Protein AF-A0A086MKM5-F1 (afdb_monomer_lite)

Foldseek 3Di:
DDACVVVVVVCVVVQEAEDEDVLVNVQCVVVRVVLSVLVVCVVVVNDQQWDWGAAPVGGTFIWGWDWDADPVRGIYTYIDTPDPCRSVRSVVD

Radius of gyration: 12.97 Å; chains: 1; bounding box: 27×25×33 Å

Structure (mmCIF, N/CA/C/O backbone):
data_AF-A0A086MKM5-F1
#
_entry.id   AF-A0A086MKM5-F1
#
loop_
_atom_site.group_PDB
_atom_site.id
_atom_site.type_symbol
_atom_site.label_atom_id
_atom_site.label_alt_id
_atom_site.label_comp_id
_atom_site.label_asym_id
_atom_site.label_entity_id
_atom_site.label_seq_id
_atom_site.pdbx_PDB_ins_code
_atom_site.Cartn_x
_atom_site.Cartn_y
_atom_site.Cartn_z
_atom_site.occupancy
_atom_site.B_iso_or_equiv
_atom_site.auth_seq_id
_atom_site.auth_comp_id
_atom_site.auth_asym_id
_atom_site.auth_atom_id
_atom_site.pdbx_PDB_model_num
ATOM 1 N N . MET A 1 1 ? 13.456 13.515 4.870 1.00 62.84 1 MET A N 1
ATOM 2 C CA . MET A 1 1 ? 13.084 12.600 3.771 1.00 62.84 1 MET A CA 1
ATOM 3 C C . MET A 1 1 ? 12.064 11.641 4.349 1.00 62.84 1 MET A C 1
ATOM 5 O O . MET A 1 1 ? 12.347 11.102 5.411 1.00 62.84 1 MET A O 1
ATOM 9 N N . LEU A 1 2 ? 10.871 11.528 3.763 1.00 79.38 2 LEU A N 1
ATOM 10 C CA . LEU A 1 2 ? 9.854 10.604 4.275 1.00 79.38 2 LEU A CA 1
ATOM 11 C C . LEU A 1 2 ? 10.350 9.168 4.083 1.00 79.38 2 LEU A C 1
ATOM 13 O O . LEU A 1 2 ? 10.783 8.819 2.987 1.00 79.38 2 LEU A O 1
ATOM 17 N N . SER A 1 3 ? 10.326 8.367 5.145 1.00 88.69 3 SER A N 1
ATOM 18 C CA . SER A 1 3 ? 10.567 6.928 5.067 1.00 88.69 3 SER A CA 1
ATOM 19 C C . SER A 1 3 ? 9.228 6.192 5.064 1.00 88.69 3 SER A C 1
ATOM 21 O O . SER A 1 3 ? 8.176 6.757 5.378 1.00 88.69 3 SER A O 1
ATOM 23 N N . PHE A 1 4 ? 9.255 4.902 4.732 1.00 90.06 4 PHE A N 1
ATOM 24 C CA . PHE A 1 4 ? 8.066 4.063 4.865 1.00 90.06 4 PHE A CA 1
ATOM 25 C C . PHE A 1 4 ? 7.586 3.968 6.328 1.00 90.06 4 PHE A C 1
ATOM 27 O O . PHE A 1 4 ? 6.405 3.736 6.563 1.00 90.06 4 PHE A O 1
ATOM 34 N N . GLU A 1 5 ? 8.461 4.209 7.310 1.00 91.38 5 GLU A N 1
ATOM 35 C CA . GLU A 1 5 ? 8.101 4.196 8.736 1.00 91.38 5 GLU A CA 1
ATOM 36 C C . GLU A 1 5 ? 7.079 5.292 9.054 1.00 91.38 5 GLU A C 1
ATOM 38 O O . GLU A 1 5 ? 6.152 5.054 9.816 1.00 91.38 5 GLU A O 1
ATOM 43 N N . THR A 1 6 ? 7.131 6.450 8.384 1.00 91.50 6 THR A N 1
ATOM 44 C CA . THR A 1 6 ? 6.111 7.500 8.562 1.00 91.50 6 THR A CA 1
ATOM 45 C C . THR A 1 6 ? 4.708 7.028 8.151 1.00 91.50 6 THR A C 1
ATOM 47 O O . THR A 1 6 ? 3.698 7.480 8.694 1.00 91.50 6 THR A O 1
ATOM 50 N N . VAL A 1 7 ? 4.609 6.097 7.195 1.00 91.62 7 VAL A N 1
ATOM 51 C CA . VAL A 1 7 ? 3.331 5.459 6.847 1.00 91.62 7 VAL A CA 1
ATOM 52 C C . VAL A 1 7 ? 2.862 4.543 7.979 1.00 91.62 7 VAL A C 1
ATOM 54 O O . VAL A 1 7 ? 1.675 4.552 8.317 1.00 91.62 7 VAL A O 1
ATOM 57 N N . GLU A 1 8 ? 3.782 3.768 8.557 1.00 93.12 8 GLU A N 1
ATOM 58 C CA . GLU A 1 8 ? 3.523 2.867 9.684 1.00 93.12 8 GLU A CA 1
ATOM 59 C C . GLU A 1 8 ? 3.043 3.669 10.909 1.00 93.12 8 GLU A C 1
ATOM 61 O O . GLU A 1 8 ? 1.963 3.384 11.427 1.00 93.12 8 GLU A O 1
ATOM 66 N N . GLU A 1 9 ? 3.734 4.756 11.264 1.00 94.12 9 GLU A N 1
ATOM 67 C CA . GLU A 1 9 ? 3.385 5.676 12.359 1.00 94.12 9 GLU A CA 1
ATOM 68 C C . GLU A 1 9 ? 1.994 6.311 12.188 1.00 94.12 9 GLU A C 1
ATOM 70 O O . GLU A 1 9 ? 1.208 6.420 13.134 1.00 94.12 9 GLU A O 1
ATOM 75 N N . VAL A 1 10 ? 1.632 6.728 10.968 1.00 92.81 10 VAL A N 1
ATOM 76 C CA . VAL A 1 10 ? 0.295 7.289 10.709 1.00 92.81 10 VAL A CA 1
ATOM 77 C C . VAL A 1 10 ? -0.802 6.236 10.844 1.00 92.81 10 VAL A C 1
ATOM 79 O O . VAL A 1 10 ? -1.894 6.562 11.316 1.00 92.81 10 VAL A O 1
ATOM 82 N N . CYS A 1 11 ? -0.547 4.990 10.450 1.00 94.00 11 CYS A N 1
ATOM 83 C CA . CYS A 1 11 ? -1.509 3.912 10.664 1.00 94.00 11 CYS A CA 1
ATOM 84 C C . CYS A 1 11 ? -1.633 3.592 12.160 1.00 94.00 11 CYS A C 1
ATOM 86 O O . CYS A 1 11 ? -2.749 3.533 12.680 1.00 94.00 11 CYS A O 1
ATOM 88 N N . GLU A 1 12 ? -0.506 3.494 12.866 1.00 94.50 12 GLU A N 1
ATOM 89 C CA . GLU A 1 12 ? -0.446 3.217 14.302 1.00 94.50 12 GLU A CA 1
ATOM 90 C C . GLU A 1 12 ? -1.158 4.293 15.133 1.00 94.50 12 GLU A C 1
ATOM 92 O O . GLU A 1 12 ? -2.019 3.965 15.950 1.00 94.50 12 GLU A O 1
ATOM 97 N N . SER A 1 13 ? -0.915 5.579 14.857 1.00 94.81 13 SER A N 1
ATOM 98 C CA . SER A 1 13 ? -1.599 6.700 15.534 1.00 94.81 13 SER A CA 1
ATOM 99 C C . SER A 1 13 ? -3.122 6.711 15.344 1.00 94.81 13 SER A C 1
ATOM 101 O O . SER A 1 13 ? -3.842 7.349 16.110 1.00 94.81 13 SER A O 1
ATOM 103 N N . LYS A 1 14 ? -3.630 6.001 14.330 1.00 93.12 14 LYS A N 1
ATOM 104 C CA . LYS A 1 14 ? -5.063 5.814 14.054 1.00 93.12 14 LYS A CA 1
ATOM 105 C C . LYS A 1 14 ? -5.589 4.457 14.530 1.00 93.12 14 LYS A C 1
ATOM 107 O O . LYS A 1 14 ? -6.734 4.123 14.234 1.00 93.12 14 LYS A O 1
ATOM 112 N N . SER A 1 15 ? -4.762 3.674 15.223 1.00 95.44 15 SER A N 1
ATOM 113 C CA . SER A 1 15 ? -5.040 2.290 15.622 1.00 95.44 15 SER A CA 1
ATOM 114 C C . SER A 1 15 ? -5.399 1.377 14.442 1.00 95.44 15 SER A C 1
ATOM 116 O O . SER A 1 15 ? -6.174 0.436 14.593 1.00 95.44 15 SER A O 1
ATOM 118 N N . ILE A 1 16 ? -4.841 1.661 13.261 1.00 97.00 16 ILE A N 1
ATOM 119 C CA . ILE A 1 16 ? -5.024 0.889 12.031 1.00 97.00 16 ILE A CA 1
ATOM 120 C C . ILE A 1 16 ? -3.829 -0.042 11.846 1.00 97.00 16 ILE A C 1
ATOM 122 O O . ILE A 1 16 ? -2.683 0.400 11.802 1.00 97.00 16 ILE A O 1
ATOM 126 N N . THR A 1 17 ? -4.084 -1.333 11.647 1.00 96.62 17 THR A N 1
ATOM 127 C CA . THR A 1 17 ? -3.035 -2.275 11.243 1.00 96.62 17 THR A CA 1
ATOM 128 C C . THR A 1 17 ? -2.737 -2.118 9.752 1.00 96.62 17 THR A C 1
ATOM 130 O O . THR A 1 17 ? -3.600 -2.390 8.914 1.00 96.62 17 THR A O 1
ATOM 133 N N . LEU A 1 18 ? -1.512 -1.718 9.405 1.00 96.75 18 LEU A N 1
ATOM 134 C CA . LEU A 1 18 ? -1.039 -1.711 8.021 1.00 96.75 18 LEU A CA 1
ATOM 135 C C . LEU A 1 18 ? -0.611 -3.121 7.598 1.00 96.75 18 LEU A C 1
ATOM 137 O O . LEU A 1 18 ? 0.252 -3.737 8.218 1.00 96.75 18 LEU A O 1
ATOM 141 N N . VAL A 1 19 ? -1.184 -3.619 6.506 1.00 96.94 19 VAL A N 1
ATOM 142 C CA . VAL A 1 19 ? -0.833 -4.908 5.908 1.00 96.94 19 VAL A CA 1
ATOM 143 C C . VAL A 1 19 ? -0.361 -4.672 4.480 1.00 96.94 19 VAL A C 1
ATOM 145 O O . VAL A 1 19 ? -1.147 -4.364 3.582 1.00 96.94 19 VAL A O 1
ATOM 148 N N . VAL A 1 20 ? 0.941 -4.844 4.268 1.00 96.75 20 VAL A N 1
ATOM 149 C CA . VAL A 1 20 ? 1.602 -4.675 2.972 1.00 96.75 20 VAL A CA 1
ATOM 150 C C . VAL A 1 20 ? 2.516 -5.864 2.696 1.00 96.75 20 VAL A C 1
ATOM 152 O O . VAL A 1 20 ? 3.227 -6.344 3.578 1.00 96.75 20 VAL A O 1
ATOM 155 N N . HIS A 1 21 ? 2.515 -6.358 1.459 1.00 96.69 21 HIS A N 1
ATOM 156 C CA . HIS A 1 21 ? 3.437 -7.423 1.072 1.00 96.69 21 HIS A CA 1
ATOM 157 C C . HIS A 1 21 ? 4.890 -6.893 1.020 1.00 96.69 21 HIS A C 1
ATOM 159 O O . HIS A 1 21 ? 5.107 -5.810 0.470 1.00 96.69 21 HIS A O 1
ATOM 165 N N . PRO A 1 22 ? 5.918 -7.648 1.468 1.00 95.56 22 PRO A N 1
ATOM 166 C CA . PRO A 1 22 ? 7.310 -7.176 1.476 1.00 95.56 22 PRO A CA 1
ATOM 167 C C . PRO A 1 22 ? 7.836 -6.691 0.116 1.00 95.56 22 PRO A C 1
ATOM 169 O O . PRO A 1 22 ? 8.588 -5.725 0.051 1.00 95.56 22 PRO A O 1
ATOM 172 N N . ALA A 1 23 ? 7.420 -7.335 -0.979 1.00 95.88 23 ALA A N 1
ATOM 173 C CA . ALA A 1 23 ? 7.764 -6.898 -2.337 1.00 95.88 23 ALA A CA 1
ATOM 174 C C . ALA A 1 23 ? 7.212 -5.499 -2.673 1.00 95.88 23 ALA A C 1
ATOM 176 O O . ALA A 1 23 ? 7.923 -4.700 -3.266 1.00 95.88 23 ALA A O 1
ATOM 177 N N . ILE A 1 24 ? 5.987 -5.181 -2.234 1.00 96.12 24 ILE A N 1
ATOM 178 C CA . ILE A 1 24 ? 5.396 -3.847 -2.409 1.00 96.12 24 ILE A CA 1
ATOM 179 C C . ILE A 1 24 ? 6.169 -2.830 -1.569 1.00 96.12 24 ILE A C 1
ATOM 181 O O . ILE A 1 24 ? 6.562 -1.794 -2.089 1.00 96.12 24 ILE A O 1
ATOM 185 N N . ARG A 1 25 ? 6.457 -3.150 -0.296 1.00 95.19 25 ARG A N 1
ATOM 186 C CA . ARG A 1 25 ? 7.257 -2.280 0.587 1.00 95.19 25 ARG A CA 1
ATOM 187 C C . ARG A 1 25 ? 8.607 -1.928 -0.039 1.00 95.19 25 ARG A C 1
ATOM 189 O O . ARG A 1 25 ? 9.010 -0.774 0.005 1.00 95.19 25 ARG A O 1
ATOM 196 N N . ARG A 1 26 ? 9.297 -2.910 -0.629 1.00 94.38 26 ARG A N 1
ATOM 197 C CA . ARG A 1 26 ? 10.568 -2.672 -1.328 1.00 94.38 26 ARG A CA 1
ATOM 198 C C . ARG A 1 26 ? 10.393 -1.803 -2.568 1.00 94.38 26 ARG A C 1
ATOM 200 O O . ARG A 1 26 ? 11.168 -0.876 -2.741 1.00 94.38 26 ARG A O 1
ATOM 207 N N . ALA A 1 27 ? 9.385 -2.081 -3.391 1.00 94.62 27 ALA A N 1
ATOM 208 C CA . ALA A 1 27 ? 9.162 -1.345 -4.632 1.00 94.62 27 ALA A CA 1
ATOM 209 C C . ALA A 1 27 ? 8.722 0.114 -4.410 1.00 94.62 27 ALA A C 1
ATOM 211 O O . ALA A 1 27 ? 8.973 0.963 -5.254 1.00 94.62 27 ALA A O 1
ATOM 212 N N . VAL A 1 28 ? 8.104 0.430 -3.266 1.00 95.25 28 VAL A N 1
ATOM 213 C CA . VAL A 1 28 ? 7.758 1.811 -2.877 1.00 95.25 28 VAL A CA 1
ATOM 214 C C . VAL A 1 28 ? 8.997 2.646 -2.515 1.00 95.25 28 VAL A C 1
ATOM 216 O O . VAL A 1 28 ? 8.901 3.869 -2.438 1.00 95.25 28 VAL A O 1
ATOM 219 N N . LYS A 1 29 ? 10.167 2.029 -2.308 1.00 93.31 29 LYS A N 1
ATOM 220 C CA . LYS A 1 29 ? 11.392 2.751 -1.948 1.00 93.31 29 LYS A CA 1
ATOM 221 C C . LYS A 1 29 ? 11.777 3.764 -3.034 1.00 93.31 29 LYS A C 1
ATOM 223 O O . LYS A 1 29 ? 11.878 3.405 -4.202 1.00 93.31 29 LYS A O 1
ATOM 228 N N . GLY A 1 30 ? 12.019 5.014 -2.645 1.00 92.25 30 GLY A N 1
ATOM 229 C CA . GLY A 1 30 ? 12.226 6.148 -3.557 1.00 92.25 30 GLY A CA 1
ATOM 230 C C . GLY A 1 30 ? 10.936 6.859 -3.990 1.00 92.25 30 GLY A C 1
ATOM 231 O O . GLY A 1 30 ? 11.004 7.916 -4.615 1.00 92.25 30 GLY A O 1
ATOM 232 N N . TYR A 1 31 ? 9.768 6.316 -3.640 1.00 94.44 31 TYR A N 1
ATOM 233 C CA . TYR A 1 31 ? 8.444 6.879 -3.917 1.00 94.44 31 TYR A CA 1
ATOM 234 C C . TYR A 1 31 ? 7.607 7.055 -2.638 1.00 94.44 31 TYR A C 1
ATOM 236 O O . TYR A 1 31 ? 6.382 7.181 -2.703 1.00 94.44 31 TYR A O 1
ATOM 244 N N . GLU A 1 32 ? 8.244 7.077 -1.465 1.00 94.38 32 GLU A N 1
ATOM 245 C CA . GLU A 1 32 ? 7.584 7.094 -0.157 1.00 94.38 32 GLU A CA 1
ATOM 246 C C . GLU A 1 32 ? 6.663 8.304 0.009 1.00 94.38 32 GLU A C 1
ATOM 248 O O . GLU A 1 32 ? 5.556 8.168 0.521 1.00 94.38 32 GLU A O 1
ATOM 253 N N . GLU A 1 33 ? 7.085 9.479 -0.462 1.00 94.31 33 GLU A N 1
ATOM 254 C CA . GLU A 1 33 ? 6.285 10.703 -0.385 1.00 94.31 33 GLU A CA 1
ATOM 255 C C . GLU A 1 33 ? 4.990 10.598 -1.200 1.00 94.31 33 GLU A C 1
ATOM 257 O O . GLU A 1 33 ? 3.907 10.877 -0.682 1.00 94.31 33 GLU A O 1
ATOM 262 N N . SER A 1 34 ? 5.072 10.140 -2.453 1.00 95.38 34 SER A N 1
ATOM 263 C CA . SER A 1 34 ? 3.886 10.002 -3.307 1.00 95.38 34 SER A CA 1
ATOM 264 C C . SER A 1 34 ? 2.932 8.933 -2.772 1.00 95.38 34 SER A C 1
ATOM 266 O O . SER A 1 34 ? 1.713 9.126 -2.767 1.00 95.38 34 SER A O 1
ATOM 268 N N . PHE A 1 35 ? 3.484 7.831 -2.257 1.00 96.38 35 PHE A N 1
ATOM 269 C CA . PHE A 1 35 ? 2.721 6.775 -1.604 1.00 96.38 35 PHE A CA 1
ATOM 270 C C . PHE A 1 35 ? 2.014 7.291 -0.345 1.00 96.38 35 PHE A C 1
ATOM 272 O O . PHE A 1 35 ? 0.816 7.066 -0.164 1.00 96.38 35 PHE A O 1
ATOM 279 N N . TYR A 1 36 ? 2.736 8.033 0.498 1.00 95.38 36 TYR A N 1
ATOM 280 C CA . TYR A 1 36 ? 2.212 8.639 1.716 1.00 95.38 36 TYR A CA 1
ATOM 281 C C . TYR A 1 36 ? 1.067 9.614 1.426 1.00 95.38 36 TYR A C 1
ATOM 283 O O . TYR A 1 36 ? 0.024 9.540 2.078 1.00 95.38 36 TYR A O 1
ATOM 291 N N . ILE A 1 37 ? 1.215 10.486 0.423 1.00 95.19 37 ILE A N 1
ATOM 292 C CA . ILE A 1 37 ? 0.155 11.414 0.000 1.00 95.19 37 ILE A CA 1
ATOM 293 C C . ILE A 1 37 ? -1.095 10.637 -0.421 1.00 95.19 37 ILE A C 1
ATOM 295 O O . ILE A 1 37 ? -2.181 10.898 0.102 1.00 95.19 37 ILE A O 1
ATOM 299 N N . GLY A 1 38 ? -0.947 9.639 -1.299 1.00 96.00 38 GLY A N 1
ATOM 300 C CA . GLY A 1 38 ? -2.069 8.819 -1.761 1.00 96.00 38 GLY A CA 1
ATOM 301 C C . GLY A 1 38 ? -2.801 8.125 -0.609 1.00 96.00 38 GLY A C 1
ATOM 302 O O . GLY A 1 38 ? -4.032 8.144 -0.546 1.00 96.00 38 GLY A O 1
ATOM 303 N N . LEU A 1 39 ? -2.047 7.566 0.339 1.00 95.75 39 LEU A N 1
ATOM 304 C CA . LEU A 1 39 ? -2.589 6.908 1.526 1.00 95.75 39 LEU A CA 1
ATOM 305 C C . LEU A 1 39 ? -3.327 7.892 2.440 1.00 95.75 39 LEU A C 1
ATOM 307 O O . LEU A 1 39 ? -4.419 7.588 2.916 1.00 95.75 39 LEU A O 1
ATOM 311 N N . ARG A 1 40 ? -2.773 9.087 2.671 1.00 95.12 40 ARG A N 1
ATOM 312 C CA . ARG A 1 40 ? -3.415 10.130 3.485 1.00 95.12 40 ARG A CA 1
ATOM 313 C C . ARG A 1 40 ? -4.730 10.591 2.873 1.00 95.12 40 ARG A C 1
ATOM 315 O O . ARG A 1 40 ? -5.702 10.726 3.614 1.00 95.12 40 ARG A O 1
ATOM 322 N N . CYS A 1 41 ? -4.766 10.805 1.562 1.00 96.00 41 CYS A N 1
ATOM 323 C CA . CYS A 1 41 ? -5.991 11.165 0.854 1.00 96.00 41 CYS A CA 1
ATOM 324 C C . CYS A 1 41 ? -7.036 10.044 0.946 1.00 96.00 41 CYS A C 1
ATOM 326 O O . CYS A 1 41 ? -8.195 10.305 1.264 1.00 96.00 41 CYS A O 1
ATOM 328 N N . PHE A 1 42 ? -6.625 8.782 0.784 1.00 97.06 42 PHE A N 1
ATOM 329 C CA . PHE A 1 42 ? -7.524 7.640 0.956 1.00 97.06 42 PHE A CA 1
ATOM 330 C C . PHE A 1 42 ? -8.102 7.551 2.376 1.00 97.06 42 PHE A C 1
ATOM 332 O O . PHE A 1 42 ? -9.313 7.430 2.541 1.00 97.06 42 PHE A O 1
ATOM 339 N N . LEU A 1 43 ? -7.268 7.684 3.413 1.00 94.88 43 LEU A N 1
ATOM 340 C CA . LEU A 1 43 ? -7.715 7.644 4.813 1.00 94.88 43 LEU A CA 1
ATOM 341 C C . LEU A 1 43 ? -8.657 8.797 5.195 1.00 94.88 43 LEU A C 1
ATOM 343 O O . LEU A 1 43 ? -9.349 8.701 6.206 1.00 94.88 43 LEU A O 1
ATOM 347 N N . LYS A 1 44 ? -8.674 9.883 4.419 1.00 95.44 44 LYS A N 1
ATOM 348 C CA . LYS A 1 44 ? -9.616 10.997 4.572 1.00 95.44 44 LYS A CA 1
ATOM 349 C C . LYS A 1 44 ? -10.883 10.851 3.720 1.00 95.44 44 LYS A C 1
ATOM 351 O O . LYS A 1 44 ? -11.752 11.711 3.800 1.00 95.44 44 LYS A O 1
ATOM 356 N N . GLY A 1 45 ? -10.991 9.799 2.907 1.00 96.12 45 GLY A N 1
ATOM 357 C CA . GLY A 1 45 ? -12.099 9.615 1.967 1.00 96.12 45 GLY A CA 1
ATOM 358 C C . GLY A 1 45 ? -12.035 10.532 0.741 1.00 96.12 45 GLY A C 1
ATOM 359 O O . GLY A 1 45 ? -13.039 10.705 0.060 1.00 96.12 45 GLY A O 1
ATOM 360 N N . GLU A 1 46 ? -10.874 11.124 0.450 1.00 97.25 46 GLU A N 1
ATOM 361 C CA . GLU A 1 46 ? -10.686 12.044 -0.682 1.00 97.25 46 GLU A CA 1
ATOM 362 C C . GLU A 1 46 ? -10.463 11.294 -2.008 1.00 97.25 46 GLU A C 1
ATOM 364 O O . GLU A 1 46 ? -10.602 11.872 -3.084 1.00 97.25 46 GLU A O 1
ATOM 369 N N . THR A 1 47 ? -10.103 10.006 -1.957 1.00 95.69 47 THR A N 1
ATOM 370 C CA . THR A 1 47 ? -9.834 9.180 -3.143 1.00 95.69 47 THR A CA 1
ATOM 371 C C . THR A 1 47 ? -10.421 7.782 -3.003 1.00 95.69 47 THR A C 1
ATOM 373 O O . THR A 1 47 ? -10.738 7.313 -1.912 1.00 95.69 47 THR A O 1
ATOM 376 N N . ASN A 1 48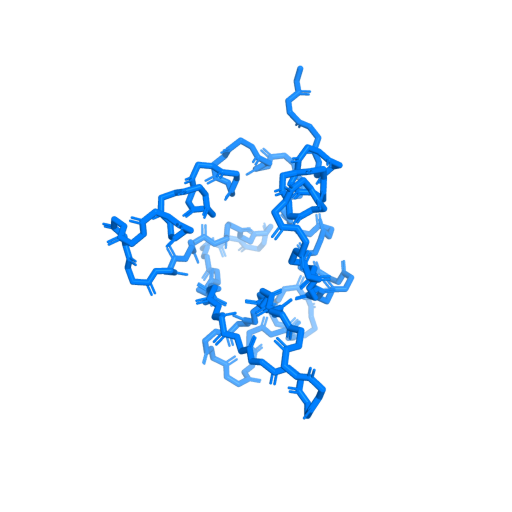 ? -10.499 7.071 -4.128 1.00 94.25 48 ASN A N 1
ATOM 377 C CA . ASN A 1 48 ? -10.875 5.660 -4.170 1.00 94.25 48 ASN A CA 1
ATOM 378 C C . ASN A 1 48 ? -9.728 4.703 -3.788 1.00 94.25 48 ASN A C 1
ATOM 380 O O . ASN A 1 48 ? -9.895 3.497 -3.928 1.00 94.25 48 ASN A O 1
ATOM 384 N N . GLY A 1 49 ? -8.573 5.211 -3.342 1.00 96.06 49 GLY A N 1
ATOM 385 C CA . GLY A 1 49 ? -7.453 4.397 -2.864 1.00 96.06 49 GLY A CA 1
ATOM 386 C C . GLY A 1 49 ? -6.543 3.802 -3.939 1.00 96.06 49 GLY A C 1
ATOM 387 O O . GLY A 1 49 ? -5.729 2.943 -3.611 1.00 96.06 49 GLY A O 1
ATOM 388 N N . LEU A 1 50 ? -6.648 4.220 -5.203 1.00 97.88 50 LEU A N 1
ATOM 389 C CA . LEU A 1 50 ? -5.710 3.781 -6.239 1.00 97.88 50 LEU A CA 1
ATOM 390 C C . LEU A 1 50 ? -4.361 4.500 -6.130 1.00 97.88 50 LEU A C 1
ATOM 392 O O . LEU A 1 50 ? -4.300 5.725 -6.029 1.00 97.88 50 LEU A O 1
ATOM 396 N N . TYR A 1 51 ? -3.280 3.731 -6.236 1.00 97.69 51 TYR A N 1
ATOM 397 C CA . TYR A 1 51 ? -1.912 4.227 -6.336 1.00 97.69 51 TYR A CA 1
ATOM 398 C C . TYR A 1 51 ? -1.191 3.569 -7.515 1.00 97.69 51 TYR A C 1
ATOM 400 O O . TYR A 1 51 ? -1.318 2.366 -7.747 1.00 97.69 51 TYR A O 1
ATOM 408 N N . PHE A 1 52 ? -0.428 4.359 -8.265 1.00 97.06 52 PHE A N 1
ATOM 409 C CA . PHE A 1 52 ? 0.318 3.910 -9.437 1.00 97.06 52 PHE A CA 1
ATOM 410 C C . PHE A 1 52 ? 1.788 3.766 -9.047 1.00 97.06 52 PHE A C 1
ATOM 412 O O . PHE A 1 52 ? 2.496 4.762 -8.942 1.00 97.06 52 PHE A O 1
ATOM 419 N N . LEU A 1 53 ? 2.222 2.531 -8.800 1.00 96.69 53 LEU A N 1
ATOM 420 C CA . LEU A 1 53 ? 3.586 2.196 -8.403 1.00 96.69 53 LEU A CA 1
ATOM 421 C C . LEU A 1 53 ? 4.475 2.079 -9.649 1.00 96.69 53 LEU A C 1
ATOM 423 O O . LEU A 1 53 ? 4.242 1.160 -10.439 1.00 96.69 53 LEU A O 1
ATOM 427 N N . PRO A 1 54 ? 5.491 2.938 -9.834 1.00 94.94 54 PRO A N 1
ATOM 428 C CA . PRO A 1 54 ? 6.443 2.783 -10.929 1.00 94.94 54 PRO A CA 1
ATOM 429 C C . PRO A 1 54 ? 7.231 1.475 -10.794 1.00 94.94 54 PRO A C 1
ATOM 431 O O . PRO A 1 54 ? 7.631 1.098 -9.693 1.00 94.94 54 PRO A O 1
ATOM 434 N N . LEU A 1 55 ? 7.450 0.780 -11.911 1.00 91.88 55 LEU A N 1
ATOM 435 C CA . LEU A 1 55 ? 8.248 -0.449 -11.955 1.00 91.88 55 LEU A CA 1
ATOM 436 C C . LEU A 1 55 ? 9.628 -0.166 -12.555 1.00 91.88 55 LEU A C 1
ATOM 438 O O . LEU A 1 55 ? 9.748 0.622 -13.492 1.00 91.88 55 LEU A O 1
ATOM 442 N N . GLU A 1 56 ? 10.661 -0.854 -12.066 1.00 85.75 56 GLU A N 1
ATOM 443 C CA . GLU A 1 56 ? 12.032 -0.724 -12.590 1.00 85.75 56 GLU A CA 1
ATOM 444 C C . GLU A 1 56 ? 12.146 -1.145 -14.063 1.00 85.75 56 GLU A C 1
ATOM 446 O O . GLU A 1 56 ? 12.919 -0.565 -14.820 1.00 85.75 56 GLU A O 1
ATOM 451 N N . SER A 1 57 ? 11.328 -2.109 -14.496 1.00 83.44 57 SER A N 1
ATOM 452 C CA . SER A 1 57 ? 11.233 -2.557 -15.892 1.00 83.44 57 SER A CA 1
ATOM 453 C C . SER A 1 57 ? 10.531 -1.558 -16.823 1.00 83.44 57 SER A C 1
ATOM 455 O O . SER A 1 57 ? 10.430 -1.802 -18.026 1.00 83.44 57 SER A O 1
ATOM 457 N N . GLY A 1 58 ? 10.053 -0.434 -16.284 1.00 86.00 58 GLY A N 1
ATOM 458 C CA . GLY A 1 58 ? 9.240 0.550 -16.984 1.00 86.00 58 GLY A CA 1
ATOM 459 C C . GLY A 1 58 ? 7.738 0.338 -16.777 1.00 86.00 58 GLY A C 1
ATOM 460 O O . GLY A 1 58 ? 7.252 -0.759 -16.503 1.00 86.00 58 GLY A O 1
ATOM 461 N N . GLY A 1 59 ? 6.978 1.426 -16.912 1.00 91.75 59 GLY A N 1
ATOM 462 C CA . GLY A 1 59 ? 5.536 1.433 -16.664 1.00 91.75 59 GLY A CA 1
ATOM 463 C C . GLY A 1 59 ? 5.181 1.476 -15.175 1.00 91.75 59 GLY A C 1
ATOM 464 O O . GLY A 1 59 ? 5.953 1.962 -14.348 1.00 91.75 59 GLY A O 1
ATOM 465 N N . TYR A 1 60 ? 3.976 1.010 -14.842 1.00 95.19 60 TYR A N 1
ATOM 466 C CA . TYR A 1 60 ? 3.462 1.026 -13.475 1.00 95.19 60 TYR A CA 1
ATOM 467 C C . TYR A 1 60 ? 2.580 -0.189 -13.167 1.00 95.19 60 TYR A C 1
ATOM 469 O O . TYR A 1 60 ? 1.887 -0.716 -14.040 1.00 95.19 60 TYR A O 1
ATOM 477 N N . GLU A 1 61 ? 2.541 -0.584 -11.895 1.00 96.88 61 GLU A N 1
ATOM 478 C CA . GLU A 1 61 ? 1.520 -1.473 -11.342 1.00 96.88 61 GLU A CA 1
ATOM 479 C C . GLU A 1 61 ? 0.489 -0.658 -10.558 1.0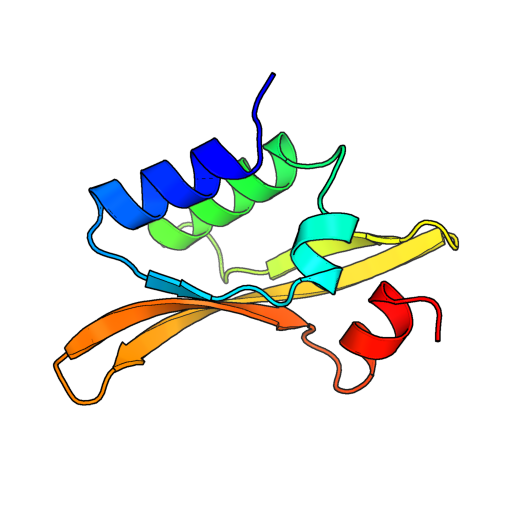0 96.88 61 GLU A C 1
ATOM 481 O O . GLU A 1 61 ? 0.822 0.305 -9.868 1.00 96.88 61 GLU A O 1
ATOM 486 N N . ARG A 1 62 ? -0.785 -1.049 -10.638 1.00 97.69 62 ARG A N 1
ATOM 487 C CA . ARG A 1 62 ? -1.839 -0.405 -9.848 1.00 97.69 62 ARG A CA 1
ATOM 488 C C . ARG A 1 62 ? -1.979 -1.118 -8.516 1.00 97.69 62 ARG A C 1
ATOM 490 O O . ARG A 1 62 ? -2.313 -2.303 -8.483 1.00 97.69 62 ARG A O 1
ATOM 497 N N . LEU A 1 63 ? -1.768 -0.384 -7.436 1.00 98.25 63 LEU A N 1
ATOM 498 C CA . LEU A 1 63 ? -2.067 -0.808 -6.078 1.00 98.25 63 LEU A CA 1
ATOM 499 C C . LEU A 1 63 ? -3.409 -0.224 -5.640 1.00 98.25 63 LEU A C 1
ATOM 501 O O . LEU A 1 63 ? -3.778 0.883 -6.031 1.00 98.25 63 LEU A O 1
ATOM 505 N N . GLN A 1 64 ? -4.118 -0.974 -4.810 1.00 98.19 64 GLN A N 1
ATOM 506 C CA . GLN A 1 64 ? -5.359 -0.569 -4.179 1.00 98.19 64 GLN A CA 1
ATOM 507 C C . GLN A 1 64 ? -5.162 -0.533 -2.668 1.00 98.19 64 GLN A C 1
ATOM 509 O O . GLN A 1 64 ? -4.823 -1.543 -2.044 1.00 98.19 64 GLN A O 1
ATOM 514 N N . PHE A 1 65 ? -5.434 0.624 -2.079 1.00 98.25 65 PHE A N 1
ATOM 515 C CA . PHE A 1 65 ? -5.661 0.768 -0.653 1.00 98.25 65 PHE A CA 1
ATOM 516 C C . PHE A 1 65 ? -7.079 0.311 -0.332 1.00 98.25 65 PHE A C 1
ATOM 518 O O . PHE A 1 65 ? -8.042 0.733 -0.970 1.00 98.25 65 PHE A O 1
ATOM 525 N N . SER A 1 66 ? -7.221 -0.577 0.644 1.00 97.31 66 SER A N 1
ATOM 526 C CA . SER A 1 66 ? -8.529 -1.048 1.091 1.00 97.31 66 SER A CA 1
ATOM 527 C C . SER A 1 66 ? -8.599 -1.064 2.607 1.00 97.31 66 SER A C 1
ATOM 529 O O . SER A 1 66 ? -7.677 -1.534 3.274 1.00 97.31 66 SER A O 1
ATOM 531 N N . GLN A 1 67 ? -9.700 -0.550 3.151 1.00 96.31 67 GLN A N 1
ATOM 532 C CA . GLN A 1 67 ? -10.014 -0.698 4.565 1.00 96.31 67 GLN A CA 1
ATOM 533 C C . GLN A 1 67 ? -10.846 -1.957 4.773 1.00 96.31 67 GLN A C 1
ATOM 535 O O . GLN A 1 67 ? -11.765 -2.257 4.010 1.00 96.31 67 GLN A O 1
ATOM 540 N N . ARG A 1 68 ? -10.502 -2.707 5.812 1.00 95.62 68 ARG A N 1
ATOM 541 C CA . ARG A 1 68 ? -11.239 -3.875 6.288 1.00 95.62 68 ARG A CA 1
ATOM 542 C C . ARG A 1 68 ? -11.309 -3.829 7.806 1.00 95.62 68 ARG A C 1
ATOM 544 O O . ARG A 1 68 ? -10.543 -3.111 8.442 1.00 95.62 68 ARG A O 1
ATOM 551 N N . SER A 1 69 ? -12.173 -4.654 8.374 1.00 96.50 69 SER A N 1
ATOM 552 C CA . SER A 1 69 ? -12.182 -4.926 9.808 1.00 96.50 69 SER A CA 1
ATOM 553 C C . SER A 1 69 ? -11.781 -6.375 10.043 1.00 96.50 69 SER A C 1
ATOM 555 O O . SER A 1 69 ? -12.183 -7.268 9.294 1.00 96.50 69 SER A O 1
ATOM 557 N N . SER A 1 70 ? -10.973 -6.617 11.072 1.00 92.88 70 SER A N 1
ATOM 558 C CA . SER A 1 70 ? -10.771 -7.970 11.589 1.0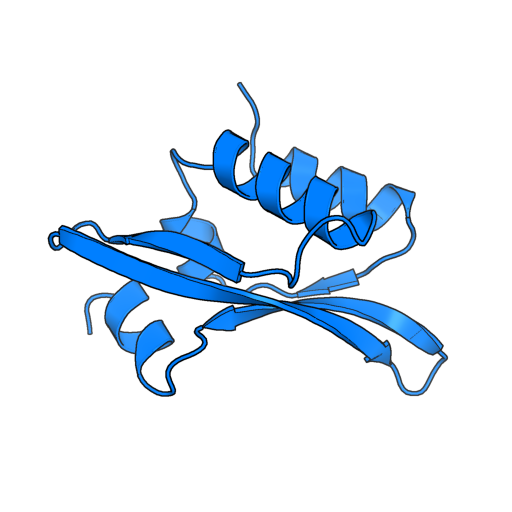0 92.88 70 SER A CA 1
ATOM 559 C C . SER A 1 70 ? -12.081 -8.511 12.189 1.00 92.88 70 SER A C 1
ATOM 561 O O . SER A 1 70 ? -12.991 -7.723 12.467 1.00 92.88 70 SER A O 1
ATOM 563 N N . PRO A 1 71 ? -12.192 -9.825 12.464 1.00 94.38 71 PRO A N 1
ATOM 564 C CA . PRO A 1 71 ? -13.344 -10.372 13.188 1.00 94.38 71 PRO A CA 1
ATOM 565 C C . PRO A 1 71 ? -13.593 -9.707 14.552 1.00 94.38 71 PRO A C 1
ATOM 567 O O . PRO A 1 71 ? -14.730 -9.647 15.002 1.00 94.38 71 PRO A O 1
ATOM 570 N N . GLY A 1 72 ? -12.542 -9.175 15.189 1.00 94.06 72 GLY A N 1
ATOM 571 C CA . GLY A 1 72 ? -12.628 -8.421 16.444 1.00 94.06 72 GLY A CA 1
ATOM 572 C C . GLY A 1 72 ? -12.926 -6.926 16.274 1.00 94.06 72 GLY A C 1
ATOM 573 O O . GLY A 1 72 ? -12.868 -6.188 17.249 1.00 94.06 72 GLY A O 1
ATOM 574 N N . GLY A 1 73 ? -13.198 -6.451 15.055 1.00 94.06 73 GLY A N 1
ATOM 575 C CA . GLY A 1 73 ? -13.518 -5.046 14.781 1.00 94.06 73 GLY A CA 1
ATOM 576 C C . GLY A 1 73 ? -12.309 -4.118 14.625 1.00 94.06 73 GLY A C 1
ATOM 577 O O . GLY A 1 73 ? -12.491 -2.922 14.410 1.00 94.06 73 GLY A O 1
ATOM 578 N N . HIS A 1 74 ? -11.077 -4.634 14.675 1.00 94.88 74 HIS A N 1
ATOM 579 C CA . HIS A 1 74 ? -9.880 -3.808 14.494 1.00 94.88 74 HIS A CA 1
ATOM 580 C C . HIS A 1 74 ? -9.739 -3.357 13.033 1.00 94.88 74 HIS A C 1
ATOM 582 O O . HIS A 1 74 ? -9.831 -4.206 12.137 1.00 94.88 74 HIS A O 1
ATOM 588 N N . PRO A 1 75 ? -9.500 -2.061 12.764 1.00 97.19 75 PRO A N 1
ATOM 589 C CA . PRO A 1 75 ? -9.349 -1.572 11.404 1.00 97.19 75 PRO A CA 1
ATOM 590 C C . PRO A 1 75 ? -8.013 -2.020 10.805 1.00 97.19 75 PRO A C 1
ATOM 592 O O . PRO A 1 75 ? -6.954 -1.943 11.427 1.00 97.19 75 PRO A O 1
ATOM 595 N N . ILE A 1 76 ? -8.069 -2.477 9.559 1.00 97.62 76 ILE A N 1
ATOM 596 C CA . ILE A 1 76 ? -6.931 -2.952 8.778 1.00 97.62 76 I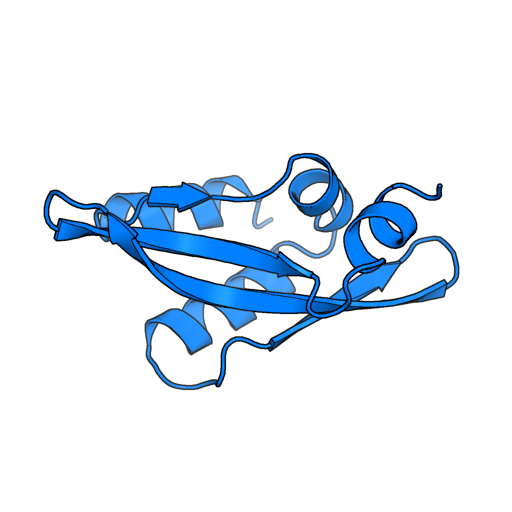LE A CA 1
ATOM 597 C C . ILE A 1 76 ? -6.880 -2.147 7.485 1.00 97.62 76 ILE A C 1
ATOM 599 O O . ILE A 1 76 ? -7.865 -2.097 6.746 1.00 97.62 76 ILE A O 1
ATOM 603 N N . LEU A 1 77 ? -5.719 -1.574 7.179 1.00 97.88 77 LEU A N 1
ATOM 604 C CA . LEU A 1 77 ? -5.415 -1.003 5.874 1.00 97.88 77 LEU A CA 1
ATOM 605 C C . LEU A 1 77 ? -4.561 -1.996 5.088 1.00 97.88 77 LEU A C 1
ATOM 607 O O . LEU A 1 77 ? -3.415 -2.257 5.446 1.00 97.88 77 LEU A O 1
ATOM 611 N N . ARG A 1 78 ? -5.115 -2.545 4.007 1.00 97.44 78 ARG A N 1
ATOM 612 C CA . ARG A 1 78 ? -4.394 -3.423 3.081 1.00 97.44 78 ARG A CA 1
ATOM 613 C C . ARG A 1 78 ? -3.960 -2.681 1.833 1.00 97.44 78 ARG A C 1
ATOM 615 O O . ARG A 1 78 ? -4.711 -1.864 1.302 1.00 97.44 78 ARG A O 1
ATOM 622 N N . VAL A 1 79 ? -2.777 -3.043 1.351 1.00 98.00 79 VAL A N 1
ATOM 623 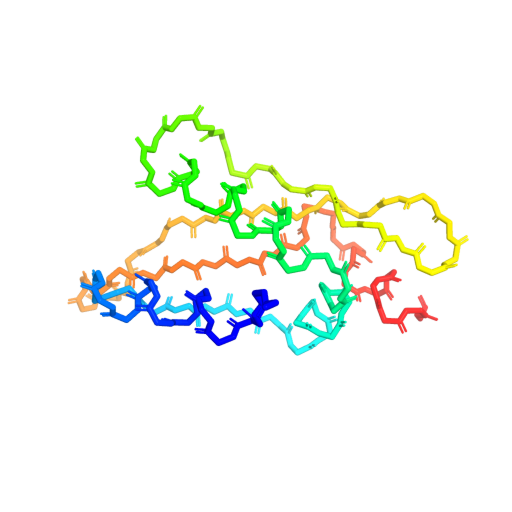C CA . VAL A 1 79 ? -2.217 -2.577 0.084 1.00 98.00 79 VAL A CA 1
ATOM 624 C C . VAL A 1 79 ? -1.943 -3.792 -0.789 1.00 98.00 79 VAL A C 1
ATOM 626 O O . VAL A 1 79 ? -1.026 -4.567 -0.512 1.00 98.00 79 VAL A O 1
ATOM 629 N N . ASP A 1 80 ? -2.739 -3.959 -1.839 1.00 97.38 80 ASP A N 1
ATOM 630 C CA . ASP A 1 80 ? -2.654 -5.108 -2.740 1.00 97.38 80 ASP A CA 1
ATOM 631 C C . ASP A 1 80 ? -2.639 -4.646 -4.207 1.00 97.38 80 ASP A C 1
ATOM 633 O O . ASP A 1 80 ? -3.226 -3.609 -4.528 1.00 97.38 80 ASP A O 1
ATOM 637 N N . PRO A 1 81 ? -2.004 -5.387 -5.131 1.00 97.56 81 PRO A N 1
ATOM 638 C CA . PRO A 1 81 ? -2.123 -5.107 -6.555 1.00 97.56 81 PRO A CA 1
ATOM 639 C C . PRO A 1 81 ? -3.554 -5.358 -7.033 1.00 97.56 81 PRO A C 1
ATOM 641 O O . PRO A 1 81 ? -4.186 -6.339 -6.643 1.00 97.56 81 PRO A O 1
ATOM 644 N N . VAL A 1 82 ? -4.048 -4.505 -7.928 1.00 97.12 82 VAL A N 1
ATOM 645 C CA . VAL A 1 82 ? -5.381 -4.662 -8.531 1.00 97.12 82 VAL A CA 1
ATOM 646 C C . VAL A 1 82 ? -5.422 -5.893 -9.439 1.00 97.12 82 VAL A C 1
ATOM 648 O O . VAL A 1 82 ? -6.419 -6.609 -9.493 1.00 97.12 82 VAL A O 1
ATOM 651 N N . ALA A 1 83 ? -4.342 -6.144 -10.181 1.00 94.81 83 ALA A N 1
ATOM 652 C CA . ALA A 1 83 ? -4.262 -7.274 -11.094 1.00 94.81 83 ALA A CA 1
ATOM 653 C C . ALA A 1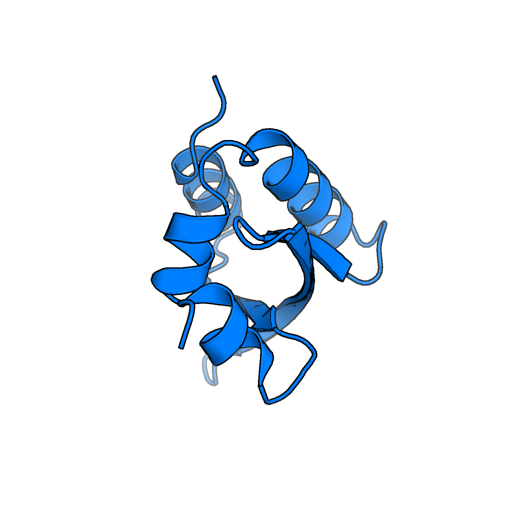 83 ? -3.787 -8.545 -10.376 1.00 94.81 83 ALA A C 1
ATOM 655 O O . ALA A 1 83 ? -2.809 -8.517 -9.631 1.00 94.81 83 ALA A O 1
ATOM 656 N N . ALA A 1 84 ? -4.378 -9.697 -10.712 1.00 90.38 84 ALA A N 1
ATOM 657 C CA . ALA A 1 84 ? -3.996 -11.004 -10.159 1.00 90.38 84 ALA A CA 1
ATOM 658 C C . ALA A 1 84 ? -2.510 -11.375 -10.383 1.00 90.38 84 ALA A C 1
ATOM 660 O O . ALA A 1 84 ? -1.932 -12.154 -9.629 1.00 90.38 84 ALA A O 1
ATOM 661 N N . GLY A 1 85 ? -1.872 -10.820 -11.420 1.00 92.81 85 GLY A N 1
ATOM 662 C CA . GLY A 1 85 ? -0.441 -10.982 -11.703 1.00 92.81 85 GLY A CA 1
ATOM 663 C C . GLY A 1 85 ? 0.451 -9.855 -11.174 1.00 92.81 85 GLY A C 1
ATOM 664 O O . GLY A 1 85 ? 1.667 -9.942 -11.319 1.00 92.81 85 GLY A O 1
ATOM 665 N N . GLY A 1 86 ? -0.114 -8.809 -10.567 1.00 94.38 86 GLY A N 1
ATOM 666 C CA . GLY A 1 86 ? 0.632 -7.600 -10.215 1.00 94.38 86 GLY A CA 1
ATOM 667 C C . GLY A 1 86 ? 1.758 -7.862 -9.220 1.00 94.38 86 GLY A C 1
ATOM 668 O O . GLY A 1 86 ? 2.837 -7.297 -9.342 1.00 94.38 86 GLY A O 1
ATOM 669 N N . LEU A 1 87 ? 1.568 -8.805 -8.293 1.00 95.38 87 LEU A N 1
ATOM 670 C CA . LEU A 1 87 ? 2.613 -9.141 -7.328 1.00 95.38 87 LEU A CA 1
ATOM 671 C C . LEU A 1 87 ? 3.827 -9.831 -7.968 1.00 95.38 87 LEU A C 1
ATOM 673 O O . LEU A 1 87 ? 4.931 -9.652 -7.467 1.00 95.38 87 LEU A O 1
ATOM 677 N N . ARG A 1 88 ? 3.630 -10.603 -9.047 1.00 94.06 88 ARG A N 1
ATOM 678 C CA . ARG A 1 88 ? 4.729 -11.199 -9.830 1.00 94.06 88 ARG A CA 1
ATOM 679 C C . ARG A 1 88 ? 5.503 -10.112 -10.571 1.00 94.06 88 ARG A C 1
ATOM 681 O O . ARG A 1 88 ? 6.711 -10.009 -10.409 1.00 94.06 88 ARG A O 1
ATOM 688 N N . ARG A 1 89 ? 4.785 -9.191 -11.224 1.00 92.62 89 ARG A N 1
ATOM 689 C CA . ARG A 1 89 ? 5.396 -8.038 -11.907 1.00 92.62 89 ARG A CA 1
ATOM 690 C C . ARG A 1 89 ? 6.214 -7.149 -10.973 1.00 92.62 89 ARG A C 1
ATOM 692 O O . ARG A 1 89 ? 7.305 -6.741 -11.339 1.00 92.62 89 ARG A O 1
ATOM 699 N N . ILE A 1 90 ? 5.726 -6.901 -9.757 1.00 94.19 90 ILE A N 1
ATOM 700 C CA . ILE A 1 90 ? 6.460 -6.132 -8.736 1.00 94.19 90 ILE A CA 1
ATOM 701 C C . ILE A 1 90 ? 7.738 -6.851 -8.278 1.00 94.19 90 ILE A C 1
ATOM 703 O O . ILE A 1 90 ? 8.699 -6.196 -7.891 1.00 94.19 90 ILE A O 1
ATOM 707 N N . ARG A 1 91 ? 7.762 -8.189 -8.283 1.00 92.19 91 ARG A N 1
ATOM 708 C CA . ARG A 1 91 ? 8.966 -8.968 -7.945 1.00 92.19 91 ARG A CA 1
ATOM 709 C C . ARG A 1 91 ? 9.972 -9.035 -9.093 1.00 92.19 91 ARG A C 1
ATOM 711 O O . ARG A 1 91 ? 11.141 -9.270 -8.814 1.00 92.19 91 ARG A O 1
ATOM 718 N N . GLY A 1 92 ? 9.520 -8.814 -10.328 1.00 84.75 92 GLY A N 1
ATOM 719 C CA . GLY A 1 92 ? 10.311 -9.053 -11.534 1.00 84.75 92 GLY A CA 1
ATOM 720 C C . GLY A 1 92 ? 10.321 -10.520 -11.982 1.00 84.75 92 GLY A C 1
ATOM 721 O O . GLY A 1 92 ? 11.254 -10.908 -12.678 1.00 84.75 92 GLY A O 1
ATOM 722 N N . ASP A 1 93 ? 9.311 -11.305 -11.578 1.00 75.25 93 ASP A N 1
ATOM 723 C CA . ASP A 1 93 ? 9.130 -12.724 -11.940 1.00 75.25 93 ASP A CA 1
ATOM 724 C C . ASP A 1 93 ? 8.270 -12.912 -13.206 1.00 75.25 93 ASP A C 1
ATOM 726 O O . ASP A 1 93 ? 7.273 -12.159 -13.368 1.00 75.25 93 ASP A O 1
#

Secondary structure (DSSP, 8-state):
---HHHHHHHHHHTTPEEEE-HHHHHHTTT-HHHHHHHHHHHHTTSS--EEEEE-TTSSEEEEEEEEEE-TT--EEEEEEESSTTHHHHHHT-

Sequence (93 aa):
MLSFETVEEVCESKSITLVVHPAIRRAVKGYEESFYIGLRCFLKGETNGLYFLPLESGGYERLQFSQRSSPGGHPILRVDPVAAGGLRRIRGD

pLDDT: mean 93.98, std 5.01, range [62.84, 98.25]